Protein AF-A0A031LKA2-F1 (afdb_monomer_lite)

Radius of gyration: 12.09 Å; chains: 1; bounding box: 27×30×34 Å

Foldseek 3Di:
DPPPPPFDAQPPPRHGQVVQWDQDPNAIEGERPDLPPDVVSVLVSQVVCVVVVGHYFYDPVRPCRVVSRVVSVD

Sequence (74 aa):
MVEKEETIIEPETKLPIEYFIEKRNGKLVYRPPSPFTPPILVIAVCIFIKRKGMDVVVDDTYYLAKEINKRLHS

pLDDT: mean 90.55, std 12.49, range [39.47, 97.44]

Structure (mmCIF, N/CA/C/O backbone):
data_AF-A0A031LKA2-F1
#
_entry.id   AF-A0A031LKA2-F1
#
loop_
_atom_site.group_PDB
_atom_site.id
_atom_site.type_symbol
_atom_site.label_atom_id
_atom_site.label_alt_id
_atom_site.label_comp_id
_atom_site.label_asym_id
_atom_site.label_entity_id
_atom_site.label_seq_id
_atom_site.pdbx_PDB_ins_code
_atom_site.Cartn_x
_atom_site.Cartn_y
_atom_site.Cartn_z
_atom_site.occupancy
_atom_site.B_iso_or_equiv
_atom_site.auth_seq_id
_atom_site.auth_comp_id
_atom_site.auth_asym_id
_atom_site.auth_atom_id
_atom_site.pdbx_PDB_model_num
ATOM 1 N N . MET A 1 1 ? 0.221 21.201 24.031 1.00 40.12 1 MET A N 1
ATOM 2 C CA . MET A 1 1 ? 1.188 20.379 23.277 1.00 40.12 1 MET A CA 1
ATOM 3 C C . MET A 1 1 ? 0.476 19.974 22.005 1.00 40.12 1 MET A C 1
ATOM 5 O O . MET A 1 1 ? -0.555 19.333 22.113 1.00 40.12 1 MET A O 1
ATOM 9 N N . VAL A 1 2 ? 0.908 20.469 20.845 1.00 39.47 2 VAL A N 1
ATOM 10 C CA . VAL A 1 2 ? 0.306 20.060 19.570 1.00 39.47 2 VAL A CA 1
ATOM 11 C C . VAL A 1 2 ? 0.778 18.632 19.339 1.00 39.47 2 VAL A C 1
ATOM 13 O O . VAL A 1 2 ? 1.980 18.416 19.188 1.00 39.47 2 VAL A O 1
ATOM 16 N N . GLU A 1 3 ? -0.131 17.663 19.432 1.00 45.47 3 GLU A N 1
ATOM 17 C CA . GLU A 1 3 ? 0.145 16.295 19.006 1.00 45.47 3 GLU A CA 1
ATOM 18 C C . GLU A 1 3 ? 0.613 16.384 17.558 1.00 45.47 3 GLU A C 1
ATOM 20 O O . GLU A 1 3 ? -0.122 16.808 16.668 1.00 45.47 3 GLU A O 1
ATOM 25 N N . LYS A 1 4 ? 1.899 16.114 17.342 1.00 52.34 4 LYS A N 1
ATOM 26 C CA . LYS A 1 4 ? 2.477 16.059 16.009 1.00 52.34 4 LYS A CA 1
ATOM 27 C C . LYS A 1 4 ? 1.736 14.917 15.323 1.00 52.34 4 LYS A C 1
ATOM 29 O O . LYS A 1 4 ? 1.929 13.779 15.737 1.00 52.34 4 LYS A O 1
ATOM 34 N N . GLU A 1 5 ? 0.846 15.216 14.375 1.00 59.16 5 GLU A N 1
ATOM 35 C CA . GLU A 1 5 ? 0.153 14.189 13.593 1.00 59.16 5 GLU A CA 1
ATOM 36 C C . GLU A 1 5 ? 1.211 13.186 13.125 1.00 59.16 5 GLU A C 1
ATOM 38 O O . GLU A 1 5 ? 2.127 13.553 12.390 1.00 59.16 5 GLU A O 1
ATOM 43 N N . GLU A 1 6 ? 1.177 11.959 13.653 1.00 74.31 6 GLU A N 1
ATOM 44 C CA . GLU A 1 6 ? 2.276 11.007 13.483 1.00 74.31 6 GLU A CA 1
ATOM 45 C C . GLU A 1 6 ? 2.360 10.579 12.020 1.00 74.31 6 GLU A C 1
ATOM 47 O O . GLU A 1 6 ? 1.715 9.612 11.643 1.00 74.31 6 GLU A O 1
ATOM 52 N N . THR A 1 7 ? 3.080 11.288 11.156 1.00 84.19 7 THR A N 1
ATOM 53 C CA . THR A 1 7 ? 3.226 10.944 9.734 1.00 84.19 7 THR A CA 1
ATOM 54 C C . THR A 1 7 ? 3.472 9.441 9.565 1.00 84.19 7 THR A C 1
ATOM 56 O O . THR A 1 7 ? 4.375 8.884 10.189 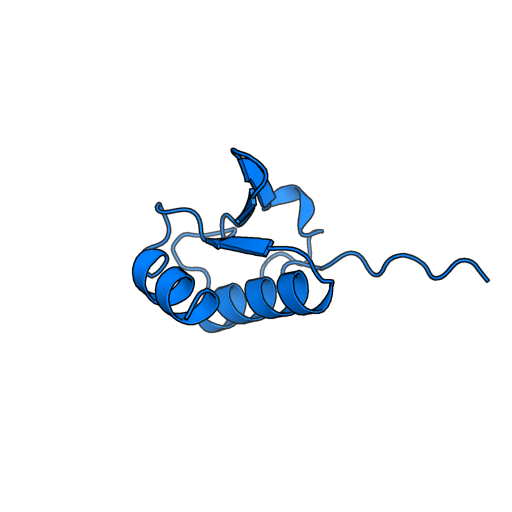1.00 84.19 7 THR A O 1
ATOM 59 N N . ILE A 1 8 ? 2.637 8.759 8.769 1.00 89.50 8 ILE A N 1
ATOM 60 C CA . ILE A 1 8 ? 2.832 7.323 8.529 1.00 89.50 8 ILE A CA 1
ATOM 61 C C . ILE A 1 8 ? 4.109 7.191 7.703 1.00 89.50 8 ILE A C 1
ATOM 63 O O . ILE A 1 8 ? 4.256 7.864 6.687 1.00 89.50 8 ILE A O 1
ATOM 67 N N . ILE A 1 9 ? 5.029 6.341 8.146 1.00 93.81 9 ILE A N 1
ATOM 68 C CA . ILE A 1 9 ? 6.285 6.081 7.444 1.00 93.81 9 ILE A CA 1
ATOM 69 C C . ILE A 1 9 ? 6.146 4.781 6.661 1.00 93.81 9 ILE A C 1
ATOM 71 O O . ILE A 1 9 ? 5.761 3.752 7.222 1.00 93.81 9 ILE A O 1
ATOM 75 N N . GLU A 1 10 ? 6.466 4.823 5.371 1.00 94.44 10 GLU A N 1
ATOM 76 C CA . GLU A 1 10 ? 6.491 3.636 4.527 1.00 94.44 10 GLU A CA 1
ATOM 77 C C . GLU A 1 10 ? 7.654 2.725 4.983 1.00 94.44 10 GLU A C 1
ATOM 79 O O . GLU A 1 10 ? 8.804 3.170 5.097 1.00 94.44 10 GLU A O 1
ATOM 84 N N . PRO A 1 11 ? 7.369 1.465 5.354 1.00 92.81 11 PRO A N 1
ATOM 85 C CA . PRO A 1 11 ? 8.314 0.621 6.078 1.00 92.81 11 PRO A CA 1
ATOM 86 C C . PRO A 1 11 ? 9.534 0.171 5.267 1.00 92.81 11 PRO A C 1
ATOM 88 O O . PRO A 1 11 ? 10.558 -0.115 5.898 1.00 92.81 11 PRO A O 1
ATOM 91 N N . GLU A 1 12 ? 9.456 0.091 3.939 1.00 92.94 12 GLU A N 1
ATOM 92 C CA . GLU A 1 12 ? 10.558 -0.350 3.076 1.00 92.94 12 GLU A CA 1
ATOM 93 C C . GLU A 1 12 ? 11.570 0.779 2.819 1.00 92.94 12 GLU A C 1
ATOM 95 O O . GLU A 1 12 ? 12.768 0.605 3.032 1.00 92.94 12 GLU A O 1
ATOM 100 N N . THR A 1 13 ? 11.087 1.958 2.438 1.00 94.94 13 THR A N 1
ATOM 101 C CA . THR A 1 13 ? 11.885 3.123 2.020 1.00 94.94 13 THR A CA 1
ATOM 102 C C . THR A 1 13 ? 12.200 4.090 3.155 1.00 94.94 13 THR A C 1
ATOM 104 O O . THR A 1 13 ? 13.098 4.919 3.018 1.00 94.94 13 THR A O 1
ATOM 107 N N . LYS A 1 14 ? 11.472 4.004 4.277 1.00 94.06 14 LYS A N 1
ATOM 108 C CA . LYS A 1 14 ? 11.525 4.956 5.405 1.00 94.06 14 LYS A CA 1
ATOM 109 C C . LYS A 1 14 ? 11.132 6.387 5.036 1.00 94.06 14 LYS A C 1
ATOM 111 O O . LYS A 1 14 ? 11.405 7.313 5.800 1.00 94.06 14 LYS A O 1
ATOM 116 N N . LEU A 1 15 ? 10.474 6.569 3.896 1.00 94.75 15 LEU A N 1
ATOM 117 C CA . LEU A 1 15 ? 9.950 7.859 3.479 1.00 94.75 15 LEU A CA 1
ATOM 118 C C . LEU A 1 15 ? 8.514 8.059 3.994 1.00 94.75 15 LEU A C 1
ATOM 120 O O . LEU A 1 15 ? 7.814 7.084 4.284 1.00 94.75 15 LEU A O 1
ATOM 124 N N . PRO A 1 16 ? 8.064 9.316 4.125 1.00 94.56 16 PRO A N 1
ATOM 125 C CA . PRO A 1 16 ? 6.675 9.624 4.445 1.00 94.56 16 PRO A CA 1
ATOM 126 C C . PRO A 1 16 ? 5.691 8.969 3.462 1.00 94.56 16 PRO A C 1
ATOM 128 O O . PRO A 1 16 ? 5.972 8.861 2.265 1.00 94.56 16 PRO A O 1
ATOM 131 N N . ILE A 1 17 ? 4.534 8.519 3.952 1.00 93.75 17 ILE A N 1
ATOM 132 C CA . ILE A 1 17 ? 3.568 7.784 3.129 1.00 93.75 17 ILE A CA 1
ATOM 133 C C . ILE A 1 17 ? 3.014 8.632 1.978 1.00 93.75 17 ILE A C 1
ATOM 135 O O . ILE A 1 17 ? 2.591 8.076 0.969 1.00 93.75 17 ILE A O 1
ATOM 139 N N . GLU A 1 18 ? 3.049 9.962 2.100 1.00 93.56 18 GLU A N 1
ATOM 140 C CA . GLU A 1 18 ? 2.553 10.944 1.129 1.00 93.56 18 GLU A CA 1
ATOM 141 C C . GLU A 1 18 ? 3.230 10.824 -0.242 1.00 93.56 18 GLU A C 1
ATOM 143 O O . GLU A 1 18 ? 2.636 11.200 -1.248 1.00 93.56 18 GLU A O 1
ATOM 148 N N . TYR A 1 19 ? 4.438 10.254 -0.305 1.00 95.38 19 TYR A N 1
ATOM 149 C CA . TYR A 1 19 ? 5.120 9.954 -1.570 1.00 95.38 19 TYR A CA 1
ATOM 150 C C . TYR A 1 19 ? 4.523 8.747 -2.312 1.00 95.38 19 TYR A C 1
ATOM 152 O O . TYR A 1 19 ? 4.774 8.570 -3.503 1.00 95.38 19 TYR A O 1
ATOM 160 N N . PHE A 1 20 ? 3.735 7.922 -1.621 1.00 96.31 20 PHE A N 1
ATOM 161 C CA . PHE A 1 20 ? 3.200 6.648 -2.107 1.00 96.31 20 PHE A CA 1
ATOM 162 C C . PHE A 1 20 ? 1.674 6.597 -2.114 1.00 96.31 20 PHE A C 1
ATOM 164 O O . PHE A 1 20 ? 1.101 5.575 -2.489 1.00 96.31 20 PHE A O 1
ATOM 171 N N . ILE A 1 21 ? 1.000 7.666 -1.688 1.00 95.56 21 ILE A N 1
ATOM 172 C CA . ILE A 1 21 ? -0.458 7.757 -1.719 1.00 95.56 21 ILE A CA 1
ATOM 173 C C . ILE A 1 21 ? -0.916 8.873 -2.641 1.00 95.56 21 ILE A C 1
ATOM 175 O O . ILE A 1 21 ? -0.362 9.967 -2.676 1.00 95.56 21 ILE A O 1
ATOM 179 N N . GLU A 1 22 ? -1.996 8.606 -3.355 1.00 94.94 22 GLU A N 1
ATOM 180 C CA . GLU A 1 22 ? -2.699 9.597 -4.156 1.00 94.94 22 GLU A CA 1
ATOM 181 C C . GLU A 1 22 ? -4.190 9.566 -3.827 1.00 94.94 22 GLU A C 1
ATOM 183 O O . GLU A 1 22 ? -4.752 8.525 -3.489 1.00 94.94 22 GLU A O 1
ATOM 188 N N . LYS A 1 23 ? -4.861 10.715 -3.916 1.00 92.88 23 LYS A N 1
ATOM 189 C CA . LYS A 1 23 ? -6.308 10.785 -3.706 1.00 92.88 23 LYS A CA 1
ATOM 190 C C . LYS A 1 23 ? -7.017 10.629 -5.049 1.00 92.88 23 LYS A C 1
ATOM 192 O O . LYS A 1 23 ? -6.964 11.536 -5.875 1.00 92.88 23 LYS A O 1
ATOM 197 N N . ARG A 1 24 ? -7.717 9.511 -5.262 1.00 90.94 24 ARG A N 1
ATOM 198 C CA . ARG A 1 24 ? -8.547 9.264 -6.457 1.00 90.94 24 ARG A CA 1
ATOM 199 C C . ARG A 1 24 ? -9.998 9.060 -6.044 1.00 90.94 24 ARG A C 1
ATOM 201 O O . ARG A 1 24 ? -10.295 8.205 -5.216 1.00 90.94 24 ARG A O 1
ATOM 208 N N . ASN A 1 25 ? -10.914 9.844 -6.616 1.00 87.00 25 ASN A N 1
ATOM 209 C CA . ASN A 1 25 ? -12.361 9.736 -6.370 1.00 87.00 25 ASN A CA 1
ATOM 210 C C . ASN A 1 25 ? -12.740 9.727 -4.874 1.00 87.00 25 ASN A C 1
ATOM 212 O O . ASN A 1 25 ? -13.586 8.952 -4.436 1.00 87.00 25 ASN A O 1
ATOM 216 N N . GLY A 1 26 ? -12.070 10.558 -4.069 1.00 83.94 26 GLY A N 1
ATOM 217 C CA . GLY A 1 26 ? -12.309 10.640 -2.625 1.00 83.94 26 GLY A CA 1
ATOM 218 C C . GLY A 1 26 ? -11.671 9.525 -1.788 1.00 83.94 26 GLY A C 1
ATOM 219 O O . GLY A 1 26 ? -11.728 9.616 -0.566 1.00 83.94 26 GLY A O 1
ATOM 220 N N . LYS A 1 27 ? -11.019 8.535 -2.407 1.00 87.69 27 LYS A N 1
ATOM 221 C CA . LYS A 1 27 ? -10.297 7.450 -1.727 1.00 87.69 27 LYS A CA 1
ATOM 222 C C . LYS A 1 27 ? -8.793 7.679 -1.768 1.00 87.69 27 LYS A C 1
ATOM 224 O O . LYS A 1 27 ? -8.279 8.225 -2.747 1.00 87.69 27 LYS A O 1
ATOM 229 N N . LEU A 1 28 ? -8.088 7.244 -0.728 1.00 94.88 28 LEU A N 1
ATOM 230 C CA . LEU A 1 28 ? -6.634 7.134 -0.789 1.00 94.88 28 LEU A CA 1
ATOM 231 C C . LEU A 1 28 ? -6.270 5.874 -1.569 1.00 94.88 28 LEU A C 1
ATOM 233 O O . LEU A 1 28 ? -6.819 4.802 -1.326 1.00 94.88 28 LEU A O 1
ATOM 237 N N . VAL A 1 29 ? -5.349 6.008 -2.509 1.00 97.12 29 VAL A N 1
ATOM 238 C CA . VAL A 1 29 ? -4.797 4.909 -3.291 1.00 97.12 29 VAL A CA 1
ATOM 239 C C . VAL A 1 29 ? -3.331 4.796 -2.926 1.00 97.12 29 VAL A C 1
ATOM 241 O O . VAL A 1 29 ? -2.564 5.719 -3.180 1.00 97.12 29 VAL A O 1
ATOM 244 N N . TYR A 1 30 ? -2.958 3.690 -2.293 1.00 97.31 30 TYR A N 1
ATOM 245 C CA . TYR A 1 30 ? -1.587 3.381 -1.926 1.00 97.31 30 TYR A CA 1
ATOM 246 C C . TYR A 1 30 ? -0.903 2.598 -3.044 1.00 97.31 30 TYR A C 1
ATOM 248 O O . TYR A 1 30 ? -1.349 1.511 -3.418 1.00 97.31 30 TYR A O 1
ATOM 256 N N . ARG A 1 31 ? 0.203 3.138 -3.549 1.00 97.38 31 ARG A N 1
ATOM 257 C CA . ARG A 1 31 ? 1.092 2.494 -4.510 1.00 97.38 31 ARG A CA 1
ATOM 258 C C . ARG A 1 31 ? 2.372 2.063 -3.787 1.00 97.38 31 ARG A C 1
ATOM 260 O O . ARG A 1 31 ? 3.181 2.930 -3.461 1.00 97.38 31 ARG A O 1
ATOM 267 N N . PRO A 1 32 ? 2.578 0.757 -3.542 1.00 96.81 32 PRO A N 1
ATOM 268 C CA . PRO A 1 32 ? 3.812 0.267 -2.937 1.00 96.81 32 PRO A CA 1
ATOM 269 C C . PRO A 1 32 ? 5.058 0.762 -3.694 1.00 96.81 32 PRO A C 1
ATOM 271 O O . PRO A 1 32 ? 4.995 0.900 -4.921 1.00 96.81 32 PRO A O 1
ATOM 274 N N . PRO A 1 33 ? 6.188 1.013 -3.005 1.00 96.44 33 PRO A N 1
ATOM 275 C CA . PRO A 1 33 ? 7.406 1.543 -3.627 1.00 96.44 33 PRO A CA 1
ATOM 276 C C . PRO A 1 33 ? 7.975 0.627 -4.719 1.00 96.44 33 PRO A C 1
ATOM 278 O O . PRO A 1 33 ? 8.682 1.093 -5.612 1.00 96.44 33 PRO A O 1
ATOM 281 N N . SER A 1 34 ? 7.664 -0.670 -4.666 1.00 95.12 34 SER A N 1
ATOM 282 C CA . SER A 1 34 ? 8.097 -1.675 -5.629 1.00 95.12 34 SER A CA 1
ATOM 283 C C . SER A 1 34 ? 6.986 -2.701 -5.891 1.00 95.12 34 SER A C 1
ATOM 285 O O . SER A 1 34 ? 6.247 -3.062 -4.972 1.00 95.12 34 SER A O 1
ATOM 287 N N . PRO A 1 35 ? 6.883 -3.274 -7.108 1.00 93.00 35 PRO A N 1
ATOM 288 C CA . PRO A 1 35 ? 6.028 -4.443 -7.341 1.00 93.00 35 PRO A CA 1
ATOM 289 C C . PRO A 1 35 ? 6.437 -5.654 -6.483 1.00 93.00 35 PRO A C 1
ATOM 291 O O . PRO A 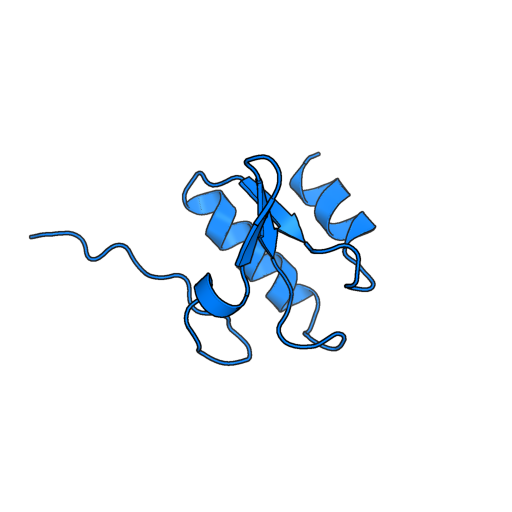1 35 ? 5.626 -6.553 -6.266 1.00 93.00 35 PRO A O 1
ATOM 294 N N . PHE A 1 36 ? 7.675 -5.666 -5.975 1.00 94.19 36 PHE A N 1
ATOM 295 C CA . PHE A 1 36 ? 8.216 -6.704 -5.097 1.00 94.19 36 PHE A CA 1
ATOM 296 C C . PHE A 1 36 ? 8.114 -6.367 -3.606 1.00 94.19 36 PHE A C 1
ATOM 298 O O . PHE A 1 36 ? 8.559 -7.176 -2.790 1.00 94.19 36 PHE A O 1
ATOM 305 N N . THR A 1 37 ? 7.537 -5.215 -3.235 1.00 96.88 37 THR A N 1
ATOM 306 C CA . THR A 1 37 ? 7.309 -4.869 -1.827 1.00 96.88 37 THR A CA 1
ATOM 307 C C . THR A 1 37 ? 6.590 -6.031 -1.142 1.00 96.88 37 THR A C 1
ATOM 309 O O . THR A 1 37 ? 5.537 -6.459 -1.633 1.00 96.88 37 THR A O 1
ATOM 312 N N . PRO A 1 38 ? 7.119 -6.570 -0.027 1.00 97.25 38 PRO A N 1
ATOM 313 C CA . PRO A 1 38 ? 6.512 -7.707 0.644 1.00 97.25 38 PRO A CA 1
ATOM 314 C C . PRO A 1 38 ? 5.040 -7.440 1.000 1.00 97.25 38 PRO A C 1
ATOM 316 O O . PRO A 1 38 ? 4.738 -6.402 1.595 1.00 97.25 38 PRO A O 1
ATOM 319 N N . PRO A 1 39 ? 4.113 -8.379 0.731 1.00 96.56 39 PRO A N 1
ATOM 320 C CA . PRO A 1 39 ? 2.682 -8.171 0.978 1.00 96.56 39 PRO A CA 1
ATOM 321 C C . PRO A 1 39 ? 2.356 -7.793 2.416 1.00 96.56 39 PRO A C 1
ATOM 323 O O . PRO A 1 39 ? 1.454 -6.999 2.664 1.00 96.56 39 PRO A O 1
ATOM 326 N N . ILE A 1 40 ? 3.116 -8.330 3.374 1.00 96.69 40 ILE A N 1
ATOM 327 C CA . ILE A 1 40 ? 2.947 -8.011 4.791 1.00 96.69 40 ILE A CA 1
ATOM 328 C C . ILE A 1 40 ? 3.168 -6.520 5.077 1.00 96.69 40 ILE A C 1
ATOM 330 O O . ILE A 1 40 ? 2.451 -5.953 5.897 1.00 96.69 40 ILE A O 1
ATOM 334 N N . LEU A 1 41 ? 4.097 -5.868 4.369 1.00 96.94 41 LEU A N 1
ATOM 335 C CA . LEU A 1 41 ? 4.351 -4.435 4.507 1.00 96.94 41 LEU A CA 1
ATOM 336 C C . LEU A 1 41 ? 3.222 -3.616 3.883 1.00 96.94 41 LEU A C 1
ATOM 338 O O . LEU A 1 41 ? 2.739 -2.672 4.506 1.00 96.94 41 LEU A O 1
ATOM 342 N N . VAL A 1 42 ? 2.736 -4.025 2.707 1.00 97.44 42 VAL A N 1
ATOM 343 C CA . VAL A 1 42 ? 1.578 -3.391 2.056 1.00 97.44 42 VAL A CA 1
ATOM 344 C C . VAL A 1 42 ? 0.346 -3.445 2.958 1.00 97.44 42 VAL A C 1
ATOM 346 O O . VAL A 1 42 ? -0.322 -2.432 3.173 1.00 97.44 42 VAL A O 1
ATOM 349 N N . ILE A 1 43 ? 0.073 -4.614 3.536 1.00 96.50 43 ILE A N 1
ATOM 3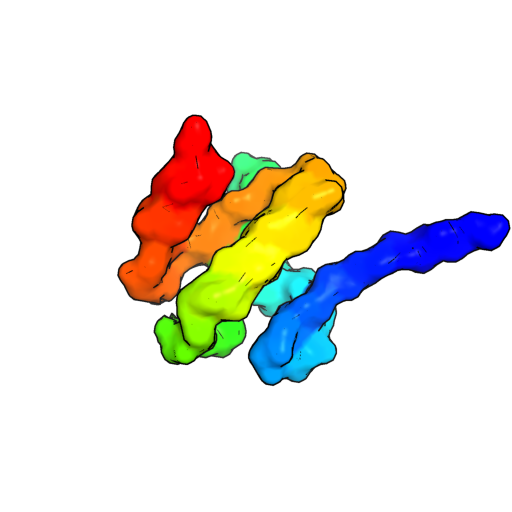50 C CA . ILE A 1 43 ? -1.041 -4.821 4.464 1.00 96.50 43 ILE A CA 1
ATOM 351 C C . ILE A 1 43 ? -0.859 -3.966 5.724 1.00 96.50 43 ILE A C 1
ATOM 353 O O . ILE A 1 43 ? -1.808 -3.305 6.144 1.00 96.50 43 ILE A O 1
ATOM 357 N N . ALA A 1 44 ? 0.344 -3.935 6.308 1.00 95.12 44 ALA A N 1
ATOM 358 C CA . ALA A 1 44 ? 0.630 -3.137 7.499 1.00 95.12 44 ALA A CA 1
ATOM 359 C C . ALA A 1 44 ? 0.358 -1.643 7.268 1.00 95.12 44 ALA A C 1
ATOM 361 O O . ALA A 1 44 ? -0.328 -1.019 8.077 1.00 95.12 44 ALA A O 1
ATOM 362 N N . VAL A 1 45 ? 0.816 -1.088 6.141 1.00 95.88 45 VAL A N 1
ATOM 363 C CA . VAL A 1 45 ? 0.541 0.304 5.747 1.00 95.88 45 VAL A CA 1
ATOM 364 C C . VAL A 1 45 ? -0.961 0.562 5.652 1.00 95.88 45 VAL A C 1
ATOM 366 O O . VAL A 1 45 ? -1.457 1.519 6.247 1.00 95.88 45 VAL A O 1
ATOM 369 N N . CYS A 1 46 ? -1.705 -0.311 4.968 1.00 95.62 46 CYS A N 1
ATOM 370 C CA . CYS A 1 46 ? -3.152 -0.150 4.824 1.00 95.62 46 CYS A CA 1
ATOM 371 C C . CYS A 1 46 ? -3.866 -0.164 6.183 1.00 95.62 46 CYS A C 1
ATOM 373 O O . CYS A 1 46 ? -4.736 0.668 6.439 1.00 95.62 46 CYS A O 1
ATOM 375 N N . ILE A 1 47 ? -3.468 -1.071 7.081 1.00 93.75 47 ILE A N 1
ATOM 376 C CA . ILE A 1 47 ? -3.994 -1.134 8.449 1.00 93.75 47 ILE A CA 1
ATOM 377 C C . ILE A 1 47 ? -3.667 0.154 9.211 1.00 93.75 47 ILE A C 1
ATOM 379 O O . ILE A 1 47 ? -4.551 0.695 9.871 1.00 93.75 47 ILE A O 1
ATOM 383 N N . PHE A 1 48 ? -2.442 0.680 9.120 1.00 93.44 48 PHE A N 1
ATOM 384 C CA . PHE A 1 48 ? -2.077 1.932 9.790 1.00 93.44 48 PHE A CA 1
ATOM 385 C C . PHE A 1 48 ? -2.905 3.120 9.298 1.00 93.44 48 PHE A C 1
ATOM 387 O O . PHE A 1 48 ? -3.410 3.881 10.123 1.00 93.44 48 PHE A O 1
ATOM 394 N N . ILE A 1 49 ? -3.110 3.247 7.985 1.00 92.50 49 ILE A N 1
ATOM 395 C CA . ILE A 1 49 ? -3.963 4.294 7.403 1.00 92.50 49 ILE A CA 1
ATOM 396 C C . ILE A 1 49 ? -5.400 4.162 7.930 1.00 92.50 49 ILE A C 1
ATOM 398 O O . ILE A 1 49 ? -5.973 5.143 8.408 1.00 92.50 49 ILE A O 1
ATOM 402 N N . LYS A 1 50 ? -5.951 2.941 7.957 1.00 91.25 50 LYS A N 1
ATOM 403 C CA . LYS A 1 50 ? -7.294 2.684 8.501 1.00 91.25 50 LYS A CA 1
ATOM 404 C C . LYS A 1 50 ? -7.422 2.977 9.989 1.00 91.25 50 LYS A C 1
ATOM 406 O O . LYS A 1 50 ? -8.440 3.518 10.413 1.00 91.25 50 LYS A O 1
ATOM 411 N N . ARG A 1 51 ? -6.398 2.685 10.794 1.00 91.44 51 ARG A N 1
ATOM 412 C CA . ARG A 1 51 ? -6.392 3.006 12.235 1.00 91.44 51 ARG A CA 1
ATOM 413 C C . ARG A 1 51 ? -6.438 4.508 12.510 1.00 91.44 51 ARG A C 1
ATOM 415 O O . ARG A 1 51 ? -6.852 4.895 13.595 1.00 91.44 51 ARG A O 1
ATOM 422 N N . LYS A 1 52 ? -6.085 5.341 11.528 1.00 89.81 52 LYS A N 1
ATOM 423 C CA . LYS A 1 52 ? -6.273 6.796 11.577 1.00 89.81 52 LYS A CA 1
ATOM 424 C C . LYS A 1 52 ? -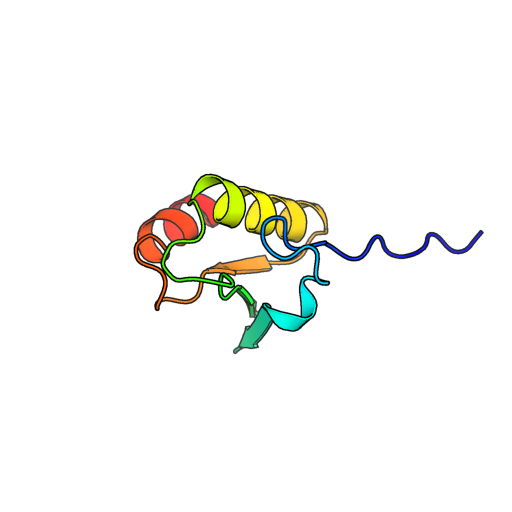7.643 7.276 11.087 1.00 89.81 52 LYS A C 1
ATOM 426 O O . LYS A 1 52 ? -7.844 8.474 10.930 1.00 89.81 52 LYS A O 1
ATOM 431 N N . GLY A 1 53 ? -8.572 6.364 10.806 1.00 89.38 53 GLY A N 1
ATOM 432 C CA . GLY A 1 53 ? -9.913 6.696 10.320 1.00 89.38 53 GLY A CA 1
ATOM 433 C C . GLY A 1 53 ? -9.977 7.059 8.835 1.00 89.38 53 GLY A C 1
ATOM 434 O O . GLY A 1 53 ? -10.997 7.571 8.382 1.00 89.38 53 GLY A O 1
ATOM 435 N N . MET A 1 54 ? -8.915 6.803 8.067 1.00 90.06 54 MET A N 1
ATOM 436 C CA . MET A 1 54 ? -8.887 7.041 6.623 1.00 90.06 54 MET A CA 1
ATOM 437 C C . MET A 1 54 ? -9.179 5.753 5.851 1.00 90.06 54 MET A C 1
ATOM 439 O O . MET A 1 54 ? -8.703 4.682 6.219 1.00 90.06 54 MET A O 1
ATOM 443 N N . ASP A 1 55 ? -9.918 5.856 4.745 1.00 92.12 55 ASP A N 1
ATOM 444 C CA . ASP A 1 55 ? -10.116 4.724 3.838 1.00 92.12 55 ASP A CA 1
ATOM 445 C C . ASP A 1 55 ? -9.020 4.678 2.768 1.00 92.12 55 ASP A C 1
ATOM 447 O O . ASP A 1 55 ? -8.607 5.716 2.240 1.00 92.12 5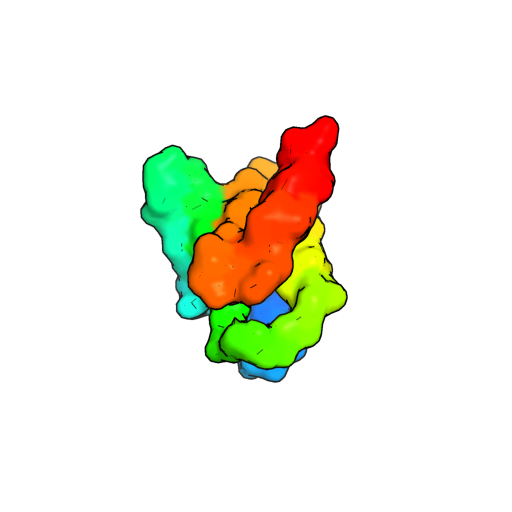5 ASP A O 1
ATOM 451 N N . VAL A 1 56 ? -8.550 3.472 2.446 1.00 95.25 56 VAL A N 1
ATOM 452 C CA . VAL A 1 56 ? -7.449 3.251 1.504 1.00 95.25 56 VAL A CA 1
ATOM 453 C C . VAL A 1 56 ? -7.659 1.985 0.689 1.00 95.25 56 VAL A C 1
ATOM 455 O O . VAL A 1 56 ? -8.121 0.973 1.213 1.00 95.25 56 VAL A O 1
ATOM 458 N N . VAL A 1 57 ? -7.263 2.051 -0.579 1.00 97.12 57 VAL A N 1
ATOM 459 C CA . VAL A 1 57 ? -7.132 0.911 -1.488 1.00 97.12 57 VAL A CA 1
ATOM 460 C C . VAL A 1 57 ? -5.686 0.796 -1.957 1.00 97.12 57 VAL A C 1
ATOM 462 O O . VAL A 1 57 ? -4.999 1.799 -2.125 1.00 97.12 57 VAL A O 1
ATOM 465 N N . VAL A 1 58 ? -5.217 -0.419 -2.194 1.00 97.44 58 VAL A N 1
ATOM 466 C CA . VAL A 1 58 ? -3.961 -0.677 -2.901 1.00 97.44 58 VAL A CA 1
ATOM 467 C C . VAL A 1 58 ? -4.191 -0.473 -4.398 1.00 97.44 58 VAL A C 1
ATOM 469 O O . VAL A 1 58 ? -5.203 -0.941 -4.921 1.00 97.44 58 VAL A O 1
ATOM 472 N N . ASP A 1 59 ? -3.276 0.222 -5.073 1.00 96.62 59 ASP A N 1
ATOM 473 C CA . ASP A 1 59 ? -3.316 0.438 -6.523 1.00 96.62 59 ASP A CA 1
ATOM 474 C C . ASP A 1 59 ? -3.312 -0.900 -7.288 1.00 96.62 59 ASP A C 1
ATOM 476 O O . ASP A 1 59 ? -2.551 -1.813 -6.958 1.00 96.62 59 ASP A O 1
ATOM 480 N N . ASP A 1 60 ? -4.150 -1.009 -8.325 1.00 95.12 60 ASP A N 1
ATOM 481 C CA . ASP A 1 60 ? -4.386 -2.255 -9.072 1.00 95.12 60 ASP A CA 1
ATOM 482 C C . ASP A 1 60 ? -3.147 -2.784 -9.816 1.00 95.12 60 ASP A C 1
ATOM 484 O O . ASP A 1 60 ? -3.135 -3.936 -10.251 1.00 95.12 60 ASP A O 1
ATOM 488 N N . THR A 1 61 ? -2.086 -1.980 -9.946 1.00 93.94 61 THR A N 1
ATOM 489 C CA . THR A 1 61 ? -0.802 -2.434 -10.505 1.00 93.94 61 THR A CA 1
ATOM 490 C C . THR A 1 61 ? -0.036 -3.387 -9.580 1.00 93.94 61 THR A C 1
ATOM 492 O O . THR A 1 61 ? 0.864 -4.090 -10.043 1.00 93.94 61 THR A O 1
ATOM 495 N N . TYR A 1 62 ? -0.384 -3.466 -8.291 1.00 97.38 62 TYR A N 1
ATOM 496 C CA . TYR A 1 62 ? 0.232 -4.409 -7.358 1.00 97.38 62 TYR A CA 1
ATOM 497 C C . TYR A 1 62 ? -0.411 -5.802 -7.456 1.00 97.38 62 TYR A C 1
ATOM 499 O O . TYR A 1 62 ? -1.629 -5.955 -7.388 1.00 97.38 62 TYR A O 1
ATOM 507 N N . TYR A 1 63 ? 0.407 -6.854 -7.550 1.00 96.62 63 TYR A N 1
ATOM 508 C CA . TYR A 1 63 ? -0.047 -8.210 -7.900 1.00 96.62 63 TYR A CA 1
ATOM 509 C C . TYR A 1 63 ? -1.065 -8.844 -6.927 1.00 96.62 63 TYR A C 1
ATOM 511 O O . TYR A 1 63 ? -1.804 -9.748 -7.317 1.00 96.62 63 TYR A O 1
ATOM 519 N N . LEU A 1 64 ? -1.142 -8.371 -5.676 1.00 97.00 64 LEU A N 1
ATOM 520 C CA . LEU A 1 64 ? -2.147 -8.801 -4.690 1.00 97.00 64 LEU A CA 1
ATOM 521 C C . LEU A 1 64 ? -3.210 -7.743 -4.384 1.00 97.00 64 LEU A C 1
ATOM 523 O O . LEU A 1 64 ? -4.013 -7.954 -3.473 1.00 97.00 64 LEU A O 1
ATOM 527 N N . ALA A 1 65 ? -3.255 -6.631 -5.123 1.00 97.12 65 ALA A N 1
ATOM 528 C CA . ALA A 1 65 ? -4.165 -5.518 -4.852 1.00 97.12 65 ALA A CA 1
ATOM 529 C C . ALA A 1 65 ? -5.618 -5.983 -4.712 1.00 97.12 65 ALA A C 1
ATOM 531 O O . ALA A 1 65 ? -6.264 -5.693 -3.709 1.00 97.12 65 ALA A O 1
ATOM 532 N N . LYS A 1 66 ? -6.104 -6.804 -5.652 1.00 96.88 66 LYS A N 1
ATOM 533 C CA . LYS A 1 66 ? -7.479 -7.325 -5.637 1.00 96.88 66 LYS A CA 1
ATOM 534 C C . LYS A 1 66 ? -7.819 -8.093 -4.353 1.00 96.88 66 LYS A C 1
ATOM 536 O O . LYS A 1 66 ? -8.875 -7.862 -3.770 1.00 96.88 66 LYS A O 1
ATOM 541 N N . GLU A 1 67 ? -6.947 -9.001 -3.916 1.00 97.31 67 GLU A N 1
ATOM 542 C CA . GLU A 1 67 ? -7.188 -9.819 -2.717 1.00 97.31 67 GLU A CA 1
ATOM 543 C C . GLU A 1 67 ? -7.053 -8.990 -1.435 1.00 97.31 67 GLU A C 1
ATOM 545 O O . GLU A 1 67 ? -7.879 -9.114 -0.529 1.00 97.31 67 GLU A O 1
ATOM 550 N N . ILE A 1 68 ? -6.054 -8.104 -1.368 1.00 96.69 68 ILE A N 1
ATOM 551 C CA . ILE A 1 68 ? -5.858 -7.204 -0.226 1.00 96.69 68 ILE A CA 1
ATOM 552 C C . ILE A 1 68 ? -7.062 -6.269 -0.085 1.00 96.69 68 ILE A C 1
ATOM 554 O O . ILE A 1 68 ? -7.667 -6.219 0.983 1.00 96.69 68 ILE A O 1
ATOM 558 N N . ASN A 1 69 ? -7.467 -5.595 -1.163 1.00 96.62 69 ASN A N 1
ATOM 559 C CA . ASN A 1 69 ? -8.614 -4.688 -1.167 1.00 96.62 69 ASN A CA 1
ATOM 560 C C . ASN A 1 69 ? -9.899 -5.419 -0.774 1.00 96.62 69 ASN A C 1
ATOM 562 O O . ASN A 1 69 ? -10.644 -4.929 0.072 1.00 96.62 69 ASN A O 1
ATOM 566 N N . LYS A 1 70 ? -10.133 -6.630 -1.297 1.00 96.25 70 LYS A N 1
ATOM 567 C CA . LYS A 1 70 ? -11.282 -7.446 -0.885 1.00 96.25 70 LYS A CA 1
ATOM 568 C C . LYS A 1 70 ? -11.319 -7.635 0.633 1.00 96.25 70 LYS A C 1
ATOM 570 O O . LYS A 1 70 ? -12.355 -7.383 1.237 1.00 96.25 70 LYS A O 1
ATOM 575 N N . ARG A 1 71 ? -10.203 -8.032 1.255 1.00 94.12 71 AR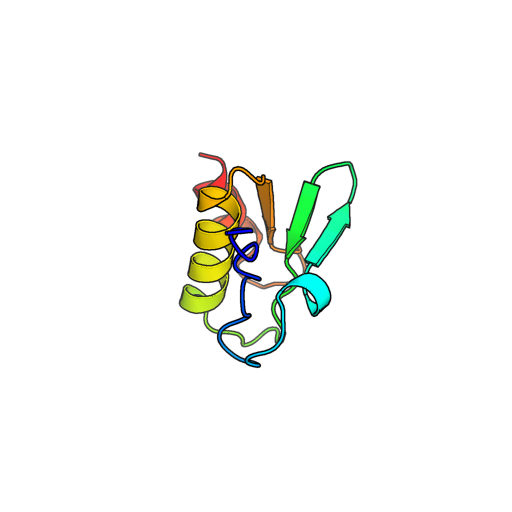G A N 1
ATOM 576 C CA . ARG A 1 71 ? -10.134 -8.265 2.711 1.00 94.12 71 ARG A CA 1
ATOM 577 C C . ARG A 1 71 ? -10.208 -6.985 3.531 1.00 94.12 71 ARG A C 1
ATOM 579 O O . ARG A 1 71 ? -10.746 -7.011 4.627 1.00 94.12 71 ARG A O 1
ATOM 586 N N . LEU A 1 72 ? -9.673 -5.879 3.018 1.00 91.12 72 LEU A N 1
ATOM 587 C CA . LEU A 1 72 ? -9.726 -4.591 3.703 1.00 91.12 72 LEU A CA 1
ATOM 588 C C . LEU A 1 72 ? -11.154 -4.042 3.800 1.00 91.12 72 LEU A C 1
ATOM 590 O O . LEU A 1 72 ? -11.431 -3.311 4.747 1.00 91.12 72 LEU A O 1
ATOM 594 N N . HIS A 1 73 ? -12.028 -4.341 2.838 1.00 87.81 73 HIS A N 1
ATOM 595 C CA . HIS A 1 73 ? -13.401 -3.819 2.769 1.00 87.81 73 HIS A CA 1
ATOM 596 C C . HIS A 1 73 ? -14.480 -4.905 2.925 1.00 87.81 73 HIS A C 1
ATOM 598 O O . HIS A 1 73 ? -15.624 -4.677 2.531 1.00 87.81 73 HIS A O 1
ATOM 604 N N . SER A 1 74 ? -14.103 -6.077 3.448 1.00 80.44 74 SER A N 1
ATOM 605 C CA . SER A 1 74 ? -15.050 -7.099 3.918 1.00 80.44 74 SER A CA 1
ATOM 606 C C . SER A 1 74 ? -15.548 -6.739 5.311 1.00 80.44 74 SER A C 1
ATOM 608 O O . SER A 1 74 ? -16.748 -6.967 5.564 1.00 80.44 74 SER A O 1
#

Secondary structure (DSSP, 8-state):
-------PBPTTT-SBGGGTEEEETTEEEE--SSTTS-HHHHHHHHHHHHHTT--EEE-TTSTTHHHHHHHHT-

Organism: NCBI:txid1160895